Protein AF-A0A661SA83-F1 (afdb_monomer)

Structure (mmCIF, N/CA/C/O backbone):
data_AF-A0A661SA83-F1
#
_entry.id   AF-A0A661SA83-F1
#
loop_
_atom_site.group_PDB
_atom_site.id
_atom_site.type_symbol
_atom_site.label_atom_id
_atom_site.label_alt_id
_atom_site.label_comp_id
_atom_site.label_asym_id
_atom_site.label_entity_id
_atom_site.label_seq_id
_atom_site.pdbx_PDB_ins_code
_atom_site.Cartn_x
_atom_site.Cartn_y
_atom_site.Cartn_z
_atom_site.occupancy
_atom_site.B_iso_or_equiv
_atom_site.auth_seq_id
_atom_site.auth_comp_id
_atom_site.auth_asym_id
_atom_site.auth_atom_id
_atom_site.pdbx_PDB_model_num
ATOM 1 N N . MET A 1 1 ? 20.044 0.487 19.637 1.00 54.44 1 MET A N 1
ATOM 2 C CA . MET A 1 1 ? 19.408 -0.188 18.477 1.00 54.44 1 MET A CA 1
ATOM 3 C C . MET A 1 1 ? 20.207 -1.444 18.121 1.00 54.44 1 MET A C 1
ATOM 5 O O . MET A 1 1 ? 21.355 -1.317 17.708 1.00 54.44 1 MET A O 1
ATOM 9 N N . ASN A 1 2 ? 19.647 -2.635 18.373 1.00 66.69 2 ASN A N 1
ATOM 10 C CA . ASN A 1 2 ? 20.358 -3.925 18.400 1.00 66.69 2 ASN A CA 1
ATOM 11 C C . ASN A 1 2 ? 21.125 -4.252 17.105 1.00 66.69 2 ASN A C 1
ATOM 13 O O . ASN A 1 2 ? 20.565 -4.213 16.009 1.00 66.69 2 ASN A O 1
ATOM 17 N N . ARG A 1 3 ? 22.395 -4.656 17.247 1.00 74.31 3 ARG A N 1
ATOM 18 C CA . ARG A 1 3 ? 23.317 -5.020 16.150 1.00 74.31 3 ARG A CA 1
ATOM 19 C C . ARG A 1 3 ? 22.735 -6.106 15.226 1.00 74.31 3 ARG A C 1
ATOM 21 O O . ARG A 1 3 ? 22.913 -6.037 14.014 1.00 74.31 3 ARG A O 1
ATOM 28 N N . GLY A 1 4 ? 21.948 -7.033 15.779 1.00 76.00 4 GLY A N 1
ATOM 29 C CA . GLY A 1 4 ? 21.256 -8.082 15.019 1.00 76.00 4 GLY A CA 1
ATOM 30 C C . GLY A 1 4 ? 20.133 -7.588 14.095 1.00 76.00 4 GLY A C 1
ATOM 31 O O . GLY A 1 4 ? 19.893 -8.201 13.060 1.00 76.00 4 GLY A O 1
ATOM 32 N N . ILE A 1 5 ? 19.471 -6.466 14.408 1.00 77.81 5 ILE A N 1
ATOM 33 C CA . ILE A 1 5 ? 18.412 -5.900 13.548 1.00 77.81 5 ILE A CA 1
ATOM 34 C C . ILE A 1 5 ? 19.033 -5.252 12.306 1.00 77.81 5 ILE A C 1
ATOM 36 O O . ILE A 1 5 ? 18.553 -5.464 11.194 1.00 77.81 5 ILE A O 1
ATOM 40 N N . LYS A 1 6 ? 20.147 -4.527 12.481 1.00 80.50 6 LYS A N 1
ATOM 41 C CA . LYS A 1 6 ? 20.885 -3.908 11.369 1.00 80.50 6 LYS A CA 1
ATOM 42 C C . LYS A 1 6 ? 21.406 -4.951 10.378 1.00 80.50 6 LYS A C 1
ATOM 44 O O . LYS A 1 6 ? 21.302 -4.741 9.176 1.00 80.50 6 LYS A O 1
ATOM 49 N N . LEU A 1 7 ? 21.905 -6.087 10.875 1.00 87.19 7 LEU A N 1
ATOM 50 C CA . LEU A 1 7 ? 22.405 -7.172 10.028 1.00 87.19 7 LEU A CA 1
ATOM 51 C C . LEU A 1 7 ? 21.290 -7.810 9.184 1.00 87.19 7 LEU A C 1
ATOM 53 O O . LEU A 1 7 ? 21.465 -7.990 7.985 1.00 87.19 7 LEU A O 1
ATOM 57 N N . LYS A 1 8 ? 20.122 -8.089 9.780 1.00 86.00 8 LYS A N 1
ATOM 58 C CA . LYS A 1 8 ? 18.963 -8.634 9.049 1.00 86.00 8 LYS A CA 1
ATOM 59 C C . LYS A 1 8 ? 18.466 -7.681 7.960 1.00 86.00 8 LYS A C 1
ATOM 61 O O . LYS A 1 8 ? 18.203 -8.119 6.844 1.00 86.00 8 LYS A O 1
ATOM 66 N N . ALA A 1 9 ? 18.369 -6.388 8.273 1.00 85.44 9 ALA A N 1
ATOM 67 C CA . ALA A 1 9 ? 17.973 -5.371 7.302 1.00 85.44 9 ALA A CA 1
ATOM 68 C C . ALA A 1 9 ? 18.982 -5.266 6.147 1.00 85.44 9 ALA A C 1
ATOM 70 O O . ALA A 1 9 ? 18.581 -5.241 4.988 1.00 85.44 9 ALA A O 1
ATOM 71 N N . LEU A 1 10 ? 20.284 -5.273 6.455 1.00 90.75 10 LEU A N 1
ATOM 72 C CA . LEU A 1 10 ? 21.345 -5.209 5.450 1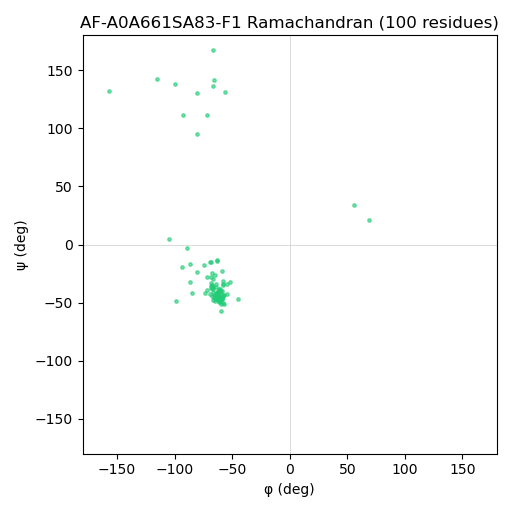.00 90.75 10 LEU A CA 1
ATOM 73 C C . LEU A 1 10 ? 21.313 -6.419 4.509 1.00 90.75 10 LEU A C 1
ATOM 75 O O . LEU A 1 10 ? 21.363 -6.243 3.295 1.00 90.75 10 LEU A O 1
ATOM 79 N N . ILE A 1 11 ? 21.165 -7.629 5.057 1.00 92.19 11 ILE A N 1
ATOM 80 C CA . ILE A 1 11 ? 21.017 -8.853 4.259 1.00 92.19 11 ILE A CA 1
ATOM 81 C C . ILE A 1 11 ? 19.793 -8.739 3.348 1.00 92.19 11 ILE A C 1
ATOM 83 O O . ILE A 1 11 ? 19.909 -8.988 2.154 1.00 92.19 11 ILE A O 1
ATOM 87 N N . GLY A 1 12 ? 18.645 -8.301 3.877 1.00 87.88 12 GLY A N 1
ATOM 88 C CA . GLY A 1 12 ? 17.423 -8.121 3.089 1.00 87.88 12 GLY A CA 1
ATOM 89 C C . GLY A 1 12 ? 17.580 -7.121 1.940 1.00 87.88 12 GLY A C 1
ATOM 90 O O . GLY A 1 12 ? 17.093 -7.379 0.840 1.00 87.88 12 GLY A O 1
ATOM 91 N N . ILE A 1 13 ? 18.296 -6.014 2.164 1.00 91.25 13 ILE A N 1
ATOM 92 C CA . ILE A 1 13 ? 18.579 -5.006 1.132 1.00 91.25 13 ILE A CA 1
ATOM 93 C C . ILE A 1 13 ? 19.497 -5.578 0.050 1.00 91.25 13 ILE A C 1
ATOM 95 O O . ILE A 1 13 ? 19.187 -5.448 -1.131 1.00 91.25 13 ILE A O 1
ATOM 99 N N . ILE A 1 14 ? 20.591 -6.243 0.436 1.00 94.44 14 ILE A N 1
ATOM 100 C CA . ILE A 1 14 ? 21.533 -6.858 -0.512 1.00 94.44 14 ILE A CA 1
ATOM 101 C C . ILE A 1 14 ? 20.818 -7.913 -1.359 1.00 94.44 14 ILE A C 1
ATOM 103 O O . ILE A 1 14 ? 20.953 -7.919 -2.579 1.00 94.44 14 ILE A O 1
ATOM 107 N N . PHE A 1 15 ? 20.016 -8.769 -0.725 1.00 95.12 15 PHE A N 1
ATOM 108 C CA . PHE A 1 15 ? 19.271 -9.815 -1.418 1.00 95.12 15 PHE A CA 1
ATOM 109 C C . PHE A 1 15 ? 18.243 -9.216 -2.385 1.00 95.12 15 PHE A C 1
ATOM 111 O O . PHE A 1 15 ? 18.203 -9.592 -3.552 1.00 95.12 15 PHE A O 1
ATOM 118 N N . SER A 1 16 ? 17.465 -8.226 -1.935 1.00 89.62 16 SER A N 1
ATOM 119 C CA . SER A 1 16 ? 16.495 -7.530 -2.791 1.00 89.62 16 SER A CA 1
ATOM 120 C C . SER A 1 16 ? 17.178 -6.854 -3.982 1.00 89.62 16 SER A C 1
ATOM 122 O O . SER A 1 16 ? 16.706 -6.983 -5.108 1.00 89.62 16 SER A O 1
ATOM 124 N N . GLY A 1 17 ? 18.315 -6.186 -3.758 1.00 93.25 17 GLY A N 1
ATOM 125 C CA . GLY A 1 17 ? 19.105 -5.553 -4.816 1.00 93.25 17 GLY A CA 1
ATOM 126 C C . GLY A 1 17 ? 19.664 -6.560 -5.820 1.00 93.25 17 GLY A C 1
ATOM 127 O O . GLY A 1 17 ? 19.584 -6.329 -7.025 1.00 93.25 17 GLY A O 1
ATOM 128 N N . PHE A 1 18 ? 20.159 -7.704 -5.343 1.00 94.75 18 PHE A N 1
ATOM 129 C CA . PHE A 1 18 ? 20.642 -8.791 -6.194 1.00 94.75 18 PHE A CA 1
ATOM 130 C C . PHE A 1 18 ? 19.536 -9.331 -7.109 1.00 94.75 18 PHE A C 1
ATOM 132 O O . PHE A 1 18 ? 19.728 -9.410 -8.322 1.00 94.75 18 PHE A O 1
ATOM 139 N N . PHE A 1 19 ? 18.360 -9.646 -6.557 1.00 92.81 19 PHE A N 1
ATOM 140 C CA . PHE A 1 19 ? 17.234 -10.146 -7.351 1.00 92.81 19 PHE A CA 1
ATOM 141 C C . PHE A 1 19 ? 16.666 -9.093 -8.300 1.00 92.81 19 PHE A C 1
ATOM 143 O O . PHE A 1 19 ? 16.298 -9.429 -9.423 1.00 92.81 19 PHE A O 1
ATOM 150 N N . LEU A 1 20 ? 16.637 -7.824 -7.892 1.00 90.19 20 LEU A N 1
ATOM 151 C CA . LEU A 1 20 ? 16.216 -6.731 -8.762 1.00 90.19 20 LEU A CA 1
ATOM 152 C C . LEU A 1 20 ? 17.166 -6.578 -9.959 1.00 90.19 20 LEU A C 1
ATOM 154 O O . LEU A 1 20 ? 16.713 -6.508 -11.099 1.00 90.19 20 LEU A O 1
ATOM 158 N N . ALA A 1 21 ? 18.481 -6.595 -9.717 1.00 89.88 21 ALA A N 1
ATOM 159 C CA . ALA A 1 21 ? 19.485 -6.548 -10.777 1.00 89.88 21 ALA A CA 1
ATOM 160 C C . ALA A 1 21 ? 19.387 -7.768 -11.705 1.00 89.88 21 ALA A C 1
ATOM 162 O O . ALA A 1 21 ? 19.461 -7.628 -12.925 1.00 89.88 21 ALA A O 1
ATOM 163 N N . PHE A 1 22 ? 19.166 -8.956 -11.139 1.00 90.81 22 PHE A N 1
ATOM 164 C CA . PHE A 1 22 ? 18.969 -10.182 -11.905 1.00 90.81 22 PHE A CA 1
ATOM 165 C C . PHE A 1 22 ? 17.717 -10.121 -12.793 1.00 90.81 22 PHE A C 1
ATOM 167 O O . PHE A 1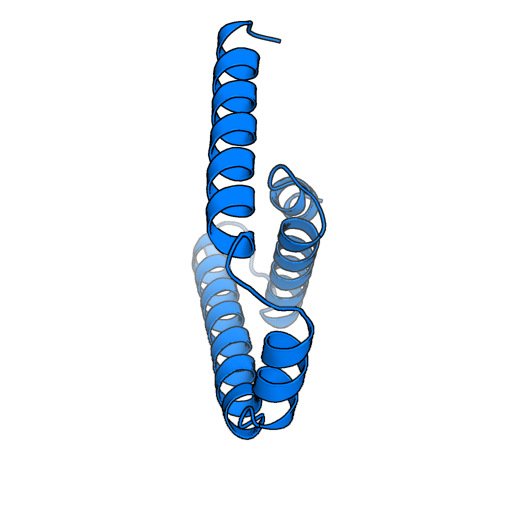 22 ? 17.782 -10.493 -13.963 1.00 90.81 22 PHE A O 1
ATOM 174 N N . ALA A 1 23 ? 16.602 -9.602 -12.271 1.00 88.31 23 ALA A N 1
ATOM 175 C CA . ALA A 1 23 ? 15.347 -9.468 -13.006 1.00 88.31 23 ALA A CA 1
ATOM 176 C C . ALA A 1 23 ? 15.446 -8.464 -14.167 1.00 88.31 23 ALA A C 1
ATOM 178 O O . ALA A 1 23 ? 14.927 -8.725 -15.249 1.00 88.31 23 ALA A O 1
ATOM 179 N N . ILE A 1 24 ? 16.130 -7.332 -13.964 1.00 87.62 24 ILE A N 1
ATOM 180 C CA . ILE A 1 24 ? 16.219 -6.256 -14.966 1.00 87.62 24 ILE A CA 1
ATOM 181 C C . ILE A 1 24 ? 17.274 -6.556 -16.042 1.00 87.62 24 ILE A C 1
ATOM 183 O O . ILE A 1 24 ? 17.159 -6.058 -17.158 1.00 87.62 24 ILE A O 1
ATOM 187 N N . ARG A 1 25 ? 18.274 -7.404 -15.760 1.00 85.31 25 ARG A N 1
ATOM 188 C CA . ARG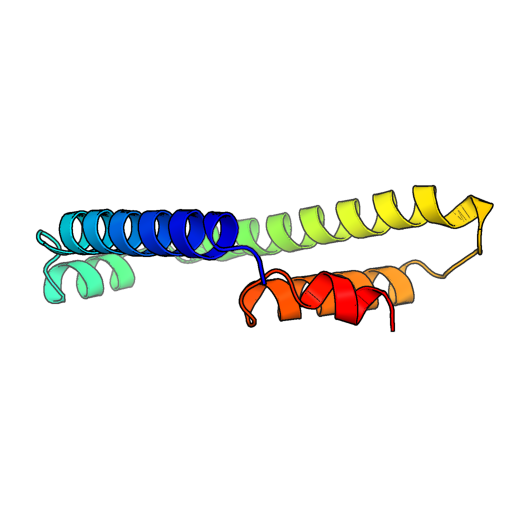 A 1 25 ? 19.416 -7.665 -16.660 1.00 85.31 25 ARG A CA 1
ATOM 189 C C . ARG A 1 25 ? 19.030 -8.048 -18.096 1.00 85.31 25 ARG A C 1
ATOM 191 O O . ARG A 1 25 ? 19.776 -7.724 -19.013 1.00 85.31 25 ARG A O 1
ATOM 198 N N . ASN A 1 26 ? 17.900 -8.727 -18.294 1.00 81.44 26 ASN A N 1
ATOM 199 C CA . ASN A 1 26 ? 17.434 -9.173 -19.614 1.00 81.44 26 ASN A CA 1
ATOM 200 C C . ASN A 1 26 ? 16.264 -8.343 -20.172 1.00 81.44 26 ASN A C 1
ATOM 202 O O . ASN A 1 26 ? 15.713 -8.685 -21.215 1.00 81.44 26 ASN A O 1
ATOM 206 N N . VAL A 1 27 ? 15.857 -7.269 -19.490 1.00 84.25 27 VAL A N 1
ATOM 207 C CA . VAL A 1 27 ? 14.727 -6.434 -19.908 1.00 84.25 27 VAL A CA 1
ATOM 208 C C . VAL A 1 27 ? 15.248 -5.285 -20.762 1.00 84.25 27 VAL A C 1
ATOM 210 O O . VAL A 1 27 ? 15.911 -4.377 -20.265 1.00 84.25 27 VAL A O 1
ATOM 213 N N . SER A 1 28 ? 14.927 -5.290 -22.056 1.00 84.00 28 SER A N 1
ATOM 214 C CA . SER A 1 28 ? 15.179 -4.120 -22.899 1.00 84.00 28 SER A CA 1
ATOM 215 C C . SER A 1 28 ? 14.073 -3.077 -22.699 1.00 84.00 28 SER A C 1
ATOM 217 O O . SER A 1 28 ? 12.883 -3.390 -22.768 1.00 84.00 28 SER A O 1
ATOM 219 N N . LEU A 1 29 ? 14.455 -1.817 -22.467 1.00 79.56 29 LEU A N 1
ATOM 220 C CA . LEU A 1 29 ? 13.504 -0.713 -22.261 1.00 79.56 29 LEU A CA 1
ATOM 221 C C . LEU A 1 29 ? 12.552 -0.531 -23.458 1.00 79.56 29 LEU A C 1
ATOM 223 O O . LEU A 1 29 ? 11.388 -0.183 -23.274 1.00 79.56 29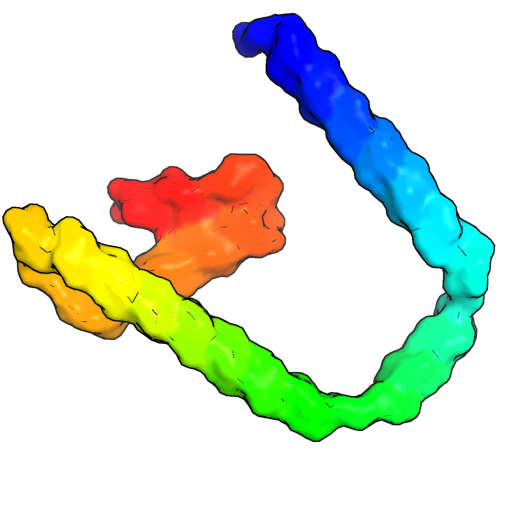 LEU A O 1
ATOM 227 N N . GLY A 1 30 ? 13.021 -0.830 -24.675 1.00 81.12 30 GLY A N 1
ATOM 228 C CA . GLY A 1 30 ? 12.198 -0.807 -25.886 1.00 81.12 30 GLY A CA 1
ATOM 229 C C . GLY A 1 30 ? 11.118 -1.894 -25.908 1.00 81.12 30 GLY A C 1
ATOM 230 O O . GLY A 1 30 ? 9.962 -1.599 -26.207 1.00 81.12 30 GLY A O 1
ATOM 231 N N . GLN A 1 31 ? 11.453 -3.136 -25.534 1.00 82.19 31 GLN A N 1
ATOM 232 C CA . GLN A 1 31 ? 10.451 -4.206 -25.419 1.00 82.19 31 GLN A CA 1
ATOM 233 C C . GLN A 1 31 ? 9.481 -3.944 -24.266 1.00 82.19 31 GLN A C 1
ATOM 235 O O . GLN A 1 31 ? 8.299 -4.242 -24.402 1.00 82.19 31 GLN A O 1
ATOM 240 N N . LEU A 1 32 ? 9.950 -3.344 -23.166 1.00 84.44 32 LEU A N 1
ATOM 241 C CA . LEU A 1 32 ? 9.097 -2.956 -22.045 1.00 84.44 32 LEU A CA 1
ATOM 242 C C . LEU A 1 32 ? 8.032 -1.938 -22.479 1.00 84.44 32 LEU A C 1
ATOM 244 O O . LEU A 1 32 ? 6.849 -2.153 -22.229 1.00 84.44 32 LEU A O 1
ATOM 248 N N . GLY A 1 33 ? 8.431 -0.871 -23.180 1.00 84.38 33 GLY A N 1
ATOM 249 C CA . GLY A 1 33 ? 7.495 0.132 -23.696 1.00 84.38 33 GLY A CA 1
ATOM 250 C C . GLY A 1 33 ? 6.485 -0.454 -24.687 1.00 84.38 33 GLY A C 1
ATOM 251 O O . GLY A 1 33 ? 5.294 -0.160 -24.600 1.00 84.38 33 GLY A O 1
ATOM 252 N N . ASN A 1 34 ? 6.939 -1.343 -25.576 1.00 85.56 34 ASN A N 1
ATOM 253 C CA . ASN A 1 34 ? 6.063 -2.014 -26.537 1.00 85.56 34 ASN A CA 1
ATOM 254 C C . ASN A 1 34 ? 5.081 -2.994 -25.865 1.00 85.56 34 ASN A C 1
ATOM 256 O O . ASN A 1 34 ? 3.921 -3.089 -26.257 1.00 85.56 34 ASN A O 1
ATOM 260 N N . ALA A 1 35 ? 5.520 -3.707 -24.826 1.00 85.31 35 ALA A N 1
ATOM 261 C CA . ALA A 1 35 ? 4.654 -4.583 -24.042 1.00 85.31 35 ALA A CA 1
ATOM 262 C C . ALA A 1 35 ? 3.601 -3.789 -23.255 1.00 85.31 35 ALA A C 1
ATOM 264 O O . ALA A 1 35 ? 2.459 -4.229 -23.151 1.00 85.31 35 ALA A O 1
ATOM 265 N N . MET A 1 36 ? 3.962 -2.609 -22.738 1.00 83.81 36 MET A N 1
ATOM 266 C CA . MET A 1 36 ? 3.009 -1.713 -22.083 1.00 83.81 36 MET A CA 1
ATOM 267 C C . MET A 1 36 ? 1.967 -1.174 -23.070 1.00 83.81 36 MET A C 1
ATOM 269 O O . MET A 1 36 ? 0.787 -1.194 -22.746 1.00 83.81 36 MET A O 1
ATOM 273 N N . SER A 1 37 ? 2.358 -0.756 -24.279 1.00 84.50 37 SER A N 1
ATOM 274 C CA . SER A 1 37 ? 1.407 -0.219 -25.267 1.00 84.50 37 SER A CA 1
ATOM 275 C C . SER A 1 37 ? 0.412 -1.260 -25.796 1.00 84.50 37 SER A C 1
ATOM 277 O O . SER A 1 37 ? -0.722 -0.909 -26.110 1.00 84.50 37 SER A O 1
ATOM 279 N N . HIS A 1 38 ? 0.808 -2.534 -25.855 1.00 85.25 38 HIS A N 1
ATOM 280 C CA . HIS A 1 38 ? -0.063 -3.646 -26.255 1.00 85.25 38 HIS A CA 1
ATOM 281 C C . HIS A 1 38 ? -0.830 -4.273 -25.082 1.00 85.25 38 HIS A C 1
ATOM 283 O O . HIS A 1 38 ? -1.628 -5.192 -25.287 1.00 85.25 38 HIS A O 1
ATOM 289 N N . ALA A 1 39 ? -0.597 -3.818 -23.849 1.00 85.75 39 ALA A N 1
ATOM 290 C CA . ALA A 1 39 ? -1.285 -4.351 -22.687 1.00 85.75 39 ALA A CA 1
ATOM 291 C C . ALA A 1 39 ? -2.780 -4.013 -22.746 1.00 85.75 39 ALA A C 1
ATOM 293 O O . ALA A 1 39 ? -3.183 -2.885 -23.029 1.00 85.75 39 ALA A O 1
ATOM 294 N N . ASN A 1 40 ? -3.629 -4.990 -22.429 1.00 86.56 40 ASN A N 1
ATOM 295 C CA . ASN A 1 40 ? -5.061 -4.747 -22.350 1.00 86.56 40 ASN A CA 1
ATOM 296 C C . ASN A 1 40 ? -5.420 -4.094 -21.003 1.00 86.56 40 ASN A C 1
ATOM 298 O O . ASN A 1 40 ? -5.649 -4.768 -19.996 1.00 86.56 40 ASN A O 1
ATOM 302 N N . TYR A 1 41 ? -5.510 -2.765 -21.007 1.00 87.44 41 TYR A N 1
ATOM 303 C CA . TYR A 1 41 ? -5.888 -1.956 -19.847 1.00 87.44 41 TYR A CA 1
ATOM 304 C C . TYR A 1 41 ? -7.320 -2.217 -19.351 1.00 87.44 41 TYR A C 1
ATOM 306 O O . TYR A 1 41 ? -7.644 -1.839 -18.227 1.00 87.44 41 TYR A O 1
ATOM 314 N N . PHE A 1 42 ? -8.172 -2.911 -20.117 1.00 91.56 42 PHE A N 1
ATOM 315 C CA . PHE A 1 42 ? -9.514 -3.289 -19.666 1.00 91.56 42 PHE A CA 1
ATOM 316 C C . PHE A 1 42 ? -9.470 -4.124 -18.382 1.00 91.56 42 PHE A C 1
ATOM 318 O O . PHE A 1 42 ? -10.321 -3.952 -17.514 1.00 91.56 42 PHE A O 1
ATOM 325 N N . PHE A 1 43 ? -8.440 -4.961 -18.205 1.00 89.56 43 PHE A N 1
ATOM 326 C CA . PHE A 1 43 ? -8.255 -5.760 -16.989 1.00 89.56 43 PHE A CA 1
ATOM 327 C C . PHE A 1 43 ? -7.895 -4.930 -15.748 1.00 89.56 43 PHE A C 1
ATOM 329 O O . PHE A 1 43 ? -8.053 -5.421 -14.629 1.00 89.56 43 PHE A O 1
ATOM 336 N N . LEU A 1 44 ? -7.482 -3.665 -15.898 1.00 90.44 44 LEU A N 1
ATOM 337 C CA . LEU A 1 44 ? -7.271 -2.787 -14.745 1.00 90.44 44 LEU A CA 1
ATOM 338 C C . LEU A 1 44 ? -8.580 -2.437 -14.050 1.00 90.44 44 LEU A C 1
ATOM 340 O O . LEU A 1 44 ? -8.589 -2.303 -12.833 1.00 90.44 44 LEU A O 1
ATOM 344 N N . ILE A 1 45 ? -9.683 -2.323 -14.789 1.00 91.44 45 ILE A N 1
ATOM 345 C CA . ILE A 1 45 ? -10.987 -1.977 -14.216 1.00 91.44 45 ILE A CA 1
ATOM 346 C C . ILE A 1 45 ? -11.423 -3.019 -13.170 1.00 91.44 45 ILE A C 1
ATOM 348 O O . ILE A 1 45 ? -11.606 -2.640 -12.008 1.00 91.44 45 ILE A O 1
ATOM 352 N N . PRO A 1 46 ? -11.539 -4.325 -13.494 1.00 93.56 46 PRO A N 1
ATOM 353 C CA . PRO A 1 46 ? -11.880 -5.327 -12.493 1.00 93.56 46 PRO A CA 1
ATOM 354 C C . PRO A 1 46 ? -10.794 -5.455 -11.418 1.00 93.56 46 PRO A C 1
ATOM 356 O O . PRO A 1 46 ? -11.136 -5.656 -10.258 1.00 93.56 46 PRO A O 1
ATOM 359 N N . ALA A 1 47 ? -9.507 -5.276 -11.743 1.00 91.00 47 ALA A N 1
ATOM 360 C CA . ALA A 1 47 ? -8.438 -5.317 -10.741 1.00 91.00 47 ALA A CA 1
ATOM 361 C C . ALA A 1 47 ? -8.570 -4.200 -9.688 1.00 91.00 47 ALA A C 1
ATOM 363 O O . ALA A 1 47 ? -8.436 -4.455 -8.488 1.00 91.00 47 ALA A O 1
ATOM 364 N N . VAL A 1 48 ? -8.875 -2.972 -10.114 1.00 92.19 48 VAL A N 1
ATOM 365 C CA . VAL A 1 48 ? -9.109 -1.826 -9.225 1.00 92.19 48 VAL A CA 1
ATOM 366 C C . VAL A 1 48 ? -10.367 -2.047 -8.392 1.00 92.19 48 VAL A C 1
ATOM 368 O O . VAL A 1 48 ? -10.320 -1.880 -7.174 1.00 92.19 48 VAL A O 1
ATOM 371 N N . LEU A 1 49 ? -11.467 -2.489 -9.009 1.00 92.31 49 LEU A N 1
ATOM 372 C CA . LEU A 1 49 ? -12.709 -2.785 -8.289 1.00 92.31 49 LEU A CA 1
ATOM 373 C C . LEU A 1 49 ? -12.505 -3.872 -7.228 1.00 92.31 49 LEU A C 1
ATOM 375 O O . LEU A 1 49 ? -12.903 -3.689 -6.079 1.00 92.31 49 LEU A O 1
ATOM 379 N N . LEU A 1 50 ? -11.823 -4.968 -7.569 1.00 93.69 50 LEU A N 1
ATOM 380 C CA . LEU A 1 50 ? -11.491 -6.029 -6.617 1.00 93.69 50 LEU A CA 1
ATOM 381 C C . LEU A 1 50 ? -10.587 -5.520 -5.493 1.00 93.69 50 LEU A C 1
ATOM 383 O O . LEU A 1 50 ? -10.801 -5.864 -4.333 1.00 93.69 50 LEU A O 1
ATOM 387 N N . THR A 1 51 ? -9.616 -4.662 -5.805 1.00 89.56 51 THR A N 1
ATOM 388 C CA . THR A 1 51 ? -8.730 -4.064 -4.798 1.00 89.56 51 THR A CA 1
ATOM 389 C C . THR A 1 51 ? -9.516 -3.196 -3.814 1.00 89.56 51 THR A C 1
ATOM 391 O O . THR A 1 51 ? -9.351 -3.335 -2.600 1.00 89.56 51 THR A O 1
ATOM 394 N N . LEU A 1 52 ? -10.422 -2.349 -4.311 1.00 87.56 52 LEU A N 1
ATOM 395 C CA . LEU A 1 52 ? -11.318 -1.547 -3.475 1.00 87.56 52 LEU A CA 1
ATOM 396 C C . LEU A 1 52 ? -12.233 -2.431 -2.617 1.00 87.56 52 LEU A C 1
ATOM 398 O O . LEU A 1 52 ? -12.408 -2.152 -1.431 1.00 87.56 52 LEU A O 1
ATOM 402 N N . LEU A 1 53 ? -12.752 -3.533 -3.167 1.00 89.50 53 LEU A N 1
ATOM 403 C CA . LEU A 1 53 ? -13.560 -4.500 -2.419 1.00 89.50 53 LEU A CA 1
ATOM 404 C C . LEU A 1 53 ? -12.759 -5.197 -1.312 1.00 89.50 53 LEU A C 1
ATOM 406 O O . LEU A 1 53 ? -13.233 -5.284 -0.182 1.00 89.50 53 LEU A O 1
ATOM 410 N N . VAL A 1 54 ? -11.531 -5.647 -1.583 1.00 89.75 54 VAL A N 1
ATOM 411 C CA . VAL A 1 54 ? -10.636 -6.238 -0.567 1.00 89.75 54 VAL A CA 1
ATOM 412 C C . VAL A 1 54 ? -10.411 -5.261 0.584 1.00 89.75 54 VAL A C 1
ATOM 414 O O . VAL A 1 54 ? -10.464 -5.625 1.763 1.00 89.75 54 VAL A O 1
ATOM 417 N N . TYR A 1 55 ? -10.182 -4.000 0.243 1.00 85.12 55 TYR A N 1
ATOM 418 C CA . TYR A 1 55 ? -10.005 -2.922 1.196 1.00 85.12 55 TYR A CA 1
ATOM 419 C C . TYR A 1 55 ? -11.274 -2.614 2.002 1.00 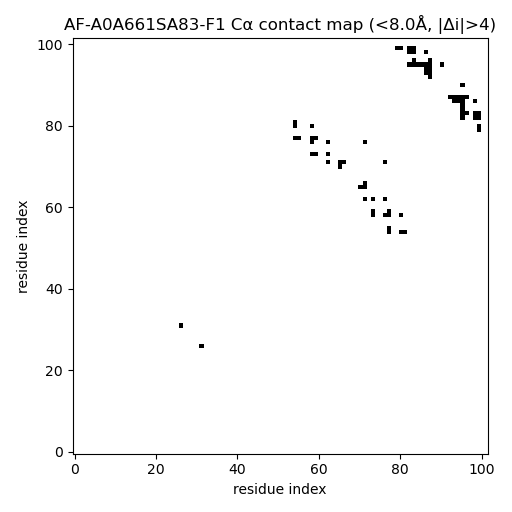85.12 55 TYR A C 1
ATOM 421 O O . TYR A 1 55 ? -11.194 -2.407 3.217 1.00 85.12 55 TYR A O 1
ATOM 429 N N . TRP A 1 56 ? -12.441 -2.678 1.366 1.00 81.94 56 TRP A N 1
ATOM 430 C CA . TRP A 1 56 ? -13.743 -2.543 2.011 1.00 81.94 56 TRP A CA 1
ATOM 431 C C . TRP A 1 56 ? -14.023 -3.682 3.000 1.00 81.94 56 TRP A C 1
ATOM 433 O O . TRP A 1 56 ? -14.329 -3.430 4.167 1.00 81.94 56 TRP A O 1
ATOM 443 N N . PHE A 1 57 ? -13.824 -4.939 2.590 1.00 85.81 57 PHE A N 1
ATOM 444 C CA . PHE A 1 57 ? -13.966 -6.102 3.473 1.00 85.81 57 PHE A CA 1
ATOM 445 C C . PHE A 1 57 ? -13.002 -6.047 4.653 1.00 85.81 57 PHE A C 1
ATOM 447 O O . PHE A 1 57 ? -13.374 -6.382 5.779 1.00 85.81 57 PHE A O 1
ATOM 454 N N . ARG A 1 58 ? -11.772 -5.574 4.426 1.00 84.00 58 ARG A N 1
ATOM 455 C CA . ARG A 1 58 ? -10.828 -5.321 5.515 1.00 84.00 58 ARG A CA 1
ATOM 456 C C . ARG A 1 58 ? -11.387 -4.306 6.502 1.00 84.00 58 ARG A C 1
ATOM 458 O O . ARG A 1 58 ? -11.399 -4.610 7.691 1.00 84.00 58 ARG A O 1
ATOM 465 N N . ALA A 1 59 ? -11.869 -3.150 6.046 1.00 82.50 59 ALA A N 1
ATOM 466 C CA . ALA A 1 59 ? -12.445 -2.138 6.932 1.00 82.50 59 ALA A CA 1
ATOM 467 C C . ALA A 1 59 ? -13.628 -2.690 7.747 1.00 82.50 59 ALA A C 1
ATOM 469 O O . ALA A 1 59 ? -13.674 -2.501 8.961 1.00 82.50 59 ALA A O 1
ATOM 470 N N . ILE A 1 60 ? -14.525 -3.460 7.120 1.00 83.06 60 ILE A N 1
ATOM 471 C CA . ILE A 1 60 ? -15.626 -4.146 7.815 1.00 83.06 60 ILE A CA 1
ATOM 472 C C . ILE A 1 60 ? -15.096 -5.105 8.887 1.00 83.06 60 ILE A C 1
ATOM 474 O O . ILE A 1 60 ? -15.566 -5.086 10.024 1.00 83.06 60 ILE A O 1
ATOM 478 N N . ARG A 1 61 ? -14.093 -5.928 8.561 1.00 86.44 61 ARG A N 1
ATOM 479 C CA . ARG A 1 61 ? -13.480 -6.859 9.520 1.00 86.44 61 ARG A CA 1
ATOM 480 C C . ARG A 1 61 ? -12.928 -6.121 10.740 1.00 86.44 61 ARG A C 1
ATOM 482 O O . ARG A 1 61 ? -13.158 -6.544 11.868 1.00 86.44 61 ARG A O 1
ATOM 489 N N . TRP A 1 62 ? -12.220 -5.014 10.517 1.00 81.56 62 TRP A N 1
ATOM 490 C CA . TRP A 1 62 ? -11.706 -4.172 11.599 1.00 81.56 62 TRP A CA 1
ATOM 491 C C . TRP A 1 62 ? -12.833 -3.541 12.414 1.00 81.56 62 TRP A C 1
ATOM 493 O O . TRP A 1 62 ? -12.722 -3.493 13.637 1.00 81.56 62 TRP A O 1
ATOM 503 N N . ARG A 1 63 ? -13.945 -3.145 11.780 1.00 79.44 63 ARG A N 1
ATOM 504 C CA . ARG A 1 63 ? -15.126 -2.666 12.508 1.00 79.44 63 ARG A CA 1
ATOM 505 C C . ARG A 1 63 ? -15.624 -3.729 13.465 1.00 79.44 63 ARG A C 1
ATOM 507 O O . ARG A 1 63 ? -15.791 -3.420 14.634 1.00 79.44 63 ARG A O 1
ATOM 514 N N . TYR A 1 64 ? -15.820 -4.963 13.003 1.00 82.25 64 TYR A N 1
ATOM 515 C CA . TYR A 1 64 ? -16.296 -6.041 13.872 1.00 82.25 64 TYR A CA 1
ATOM 516 C C . TYR A 1 64 ? -15.384 -6.281 15.081 1.00 82.25 64 TYR A C 1
ATOM 518 O O . TYR A 1 64 ? -15.888 -6.540 16.168 1.00 82.25 64 TYR A O 1
ATOM 526 N N . MET A 1 65 ? -14.066 -6.117 14.928 1.00 82.19 65 MET A N 1
ATOM 527 C CA . MET A 1 65 ? -13.123 -6.205 16.052 1.00 82.19 65 MET A CA 1
ATOM 528 C C . MET A 1 65 ? -13.204 -5.005 17.012 1.00 82.19 65 MET A C 1
ATOM 530 O O . MET A 1 65 ? -12.902 -5.153 18.191 1.00 82.19 65 MET A O 1
ATOM 534 N N . LEU A 1 66 ? -13.603 -3.827 16.522 1.00 82.50 66 LEU A N 1
ATOM 535 C CA . LEU A 1 66 ? -13.667 -2.576 17.289 1.00 82.50 66 LEU A CA 1
ATOM 536 C C . LEU A 1 66 ? -15.045 -2.288 17.905 1.00 82.50 66 LEU A C 1
ATOM 538 O O . LEU A 1 66 ? -15.108 -1.529 18.868 1.00 82.50 66 LEU A O 1
ATOM 542 N N . ILE A 1 67 ? -16.124 -2.912 17.412 1.00 82.50 67 ILE A N 1
ATOM 543 C CA . ILE A 1 67 ? -17.483 -2.825 17.984 1.00 82.50 67 ILE A CA 1
ATOM 544 C C . ILE A 1 67 ? -17.510 -2.971 19.518 1.00 82.50 67 ILE A C 1
ATOM 546 O O . ILE A 1 67 ? -18.161 -2.134 20.143 1.00 82.50 67 ILE A O 1
ATOM 550 N N . PRO A 1 68 ? -16.830 -3.955 20.150 1.00 79.44 68 PRO A N 1
ATOM 551 C CA . PRO A 1 68 ? -16.869 -4.104 21.609 1.00 79.44 68 PRO A CA 1
ATOM 552 C C . PRO A 1 68 ? -16.164 -2.974 22.375 1.00 79.44 68 PRO A C 1
ATOM 554 O O . PRO A 1 68 ? -16.358 -2.850 23.578 1.00 79.44 68 PRO A O 1
ATOM 557 N N . ILE A 1 69 ? -15.351 -2.158 21.700 1.00 83.12 69 ILE A N 1
ATOM 558 C CA . ILE A 1 69 ? -14.604 -1.048 22.304 1.00 83.12 69 ILE A CA 1
ATOM 559 C C . ILE A 1 69 ? -15.337 0.276 22.061 1.00 83.12 69 ILE A C 1
ATOM 561 O O . ILE A 1 69 ? -15.517 1.067 22.984 1.00 83.12 69 ILE A O 1
ATOM 565 N N . LYS A 1 70 ? -15.755 0.540 20.815 1.00 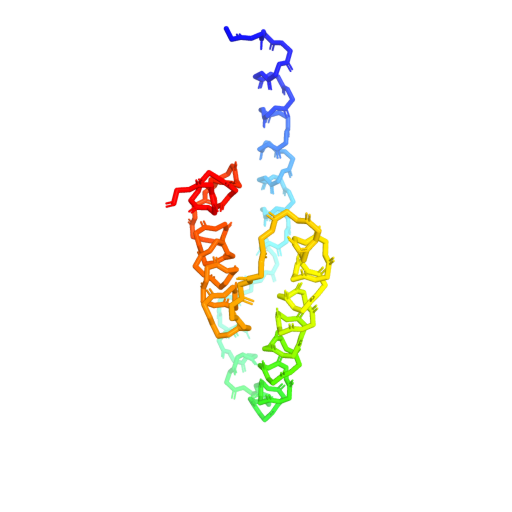77.94 70 LYS A N 1
ATOM 566 C CA . LYS A 1 70 ? -16.474 1.763 20.438 1.00 77.94 70 LYS A CA 1
ATOM 567 C C . LYS A 1 70 ? -17.291 1.554 19.155 1.00 77.94 70 LYS A C 1
ATOM 569 O O . LYS A 1 70 ? -16.738 1.099 18.151 1.00 77.94 70 LYS A O 1
ATOM 574 N N . PRO A 1 71 ? -18.572 1.958 19.114 1.00 73.38 71 PRO A N 1
ATOM 575 C CA . PRO A 1 71 ? -19.333 1.981 17.871 1.00 73.38 71 PRO A CA 1
ATOM 576 C C . PRO A 1 71 ? -18.831 3.127 16.976 1.00 73.38 71 PRO A C 1
ATOM 578 O O . PRO A 1 71 ? -19.001 4.303 17.293 1.00 73.38 71 PRO A O 1
ATOM 581 N N . ILE A 1 72 ? -18.190 2.784 15.857 1.00 76.75 72 ILE A N 1
ATOM 582 C CA . ILE A 1 72 ? -17.674 3.733 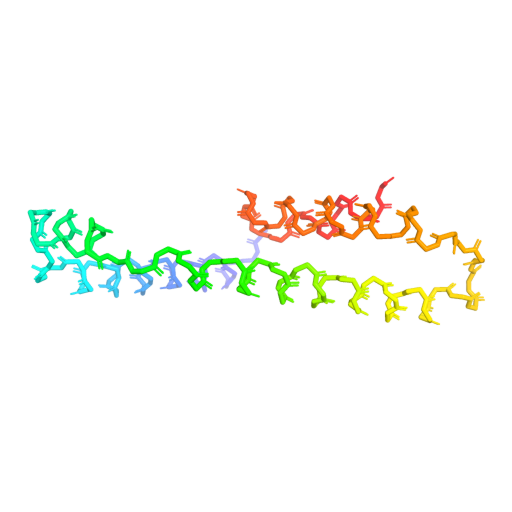14.855 1.00 76.75 72 ILE A CA 1
ATOM 583 C C . ILE A 1 72 ? -18.438 3.528 13.539 1.00 76.75 72 ILE A C 1
ATOM 585 O O . ILE A 1 72 ? -18.768 2.395 13.170 1.00 76.75 72 ILE A O 1
ATOM 589 N N . GLN A 1 73 ? -18.726 4.618 12.821 1.00 77.62 73 GLN A N 1
ATOM 590 C CA . GLN A 1 73 ? -19.364 4.552 11.504 1.00 77.62 73 GLN A CA 1
ATOM 591 C C . GLN A 1 73 ? -18.445 3.880 10.468 1.00 77.62 73 GLN A C 1
ATOM 593 O O . GLN A 1 73 ? -17.236 4.114 10.437 1.00 77.62 73 GLN A O 1
ATOM 598 N N . ASN A 1 74 ? -19.034 3.075 9.575 1.00 71.44 74 ASN A N 1
ATOM 599 C CA . ASN A 1 74 ? -18.311 2.356 8.514 1.00 71.44 74 ASN A CA 1
ATOM 600 C C . ASN A 1 74 ? -17.466 3.276 7.627 1.00 71.44 74 ASN A C 1
ATOM 602 O O . ASN A 1 74 ? -16.341 2.926 7.283 1.00 71.44 74 ASN A O 1
ATOM 606 N N . SER A 1 75 ? -18.009 4.436 7.254 1.00 74.19 75 SER A N 1
ATOM 607 C CA . SER A 1 75 ? -17.352 5.404 6.372 1.00 74.19 75 SER A CA 1
ATOM 608 C C . SER A 1 75 ? -16.070 5.954 6.995 1.00 74.19 75 SER A C 1
ATOM 610 O O . SER A 1 75 ? -15.024 5.948 6.354 1.00 74.19 75 SER A O 1
ATOM 612 N N . GLN A 1 76 ? -16.123 6.352 8.268 1.00 78.19 76 GLN A N 1
ATOM 613 C CA . GLN A 1 76 ? -14.963 6.866 8.998 1.00 78.19 76 GLN A CA 1
ATOM 614 C C . GLN A 1 76 ? -13.866 5.804 9.130 1.00 78.19 76 GLN A C 1
ATOM 616 O O . GLN A 1 76 ? -12.700 6.082 8.851 1.00 78.19 76 GLN A O 1
ATOM 621 N N . LEU A 1 77 ? -14.231 4.568 9.486 1.00 75.62 77 LEU A N 1
ATOM 622 C CA . LEU A 1 77 ? -13.252 3.491 9.629 1.00 75.62 77 LEU A CA 1
ATOM 623 C C . LEU A 1 77 ? -12.647 3.069 8.283 1.00 75.62 77 LEU A C 1
ATOM 625 O O . LEU A 1 77 ? -11.457 2.753 8.212 1.00 75.62 77 LEU A O 1
ATOM 629 N N . PHE A 1 78 ? -13.444 3.087 7.214 1.00 77.19 78 PHE A N 1
ATOM 630 C CA . PHE A 1 78 ? -12.962 2.849 5.859 1.00 77.19 78 PHE A CA 1
ATOM 631 C C . PHE A 1 78 ? -11.928 3.902 5.449 1.00 77.19 78 PHE A C 1
ATOM 633 O O . PHE A 1 78 ? -10.832 3.529 5.033 1.00 77.19 78 PHE A O 1
ATOM 640 N N . THR A 1 79 ? -12.211 5.190 5.661 1.00 79.81 79 THR A N 1
ATOM 641 C CA . THR A 1 79 ? -11.271 6.282 5.366 1.00 79.81 79 THR A CA 1
ATOM 642 C C . THR A 1 79 ? -9.969 6.148 6.157 1.00 79.81 79 THR A C 1
ATOM 644 O O . THR A 1 79 ? -8.895 6.192 5.563 1.00 79.81 79 THR A O 1
ATOM 647 N N . ILE A 1 80 ? -10.031 5.890 7.469 1.00 81.25 80 ILE A N 1
ATOM 648 C CA . ILE A 1 80 ? -8.832 5.699 8.311 1.00 81.25 80 ILE A CA 1
ATOM 649 C C . ILE A 1 80 ? -8.020 4.483 7.843 1.00 81.25 80 ILE A C 1
ATOM 651 O O . ILE A 1 80 ? -6.792 4.523 7.753 1.00 81.25 80 ILE A O 1
ATOM 655 N N . THR A 1 81 ? -8.705 3.395 7.484 1.00 80.19 81 THR A N 1
ATOM 656 C CA . THR A 1 81 ? -8.065 2.188 6.951 1.00 80.19 81 THR A CA 1
ATOM 657 C C . THR A 1 81 ? -7.383 2.477 5.612 1.00 80.19 81 THR A C 1
ATOM 659 O O . THR A 1 81 ? -6.251 2.034 5.412 1.00 80.19 81 THR A O 1
ATOM 662 N N . MET A 1 82 ? -8.025 3.248 4.727 1.00 81.31 82 MET A N 1
ATOM 663 C CA . MET A 1 82 ? -7.468 3.659 3.432 1.00 81.31 82 MET A CA 1
ATOM 664 C C . MET A 1 82 ? -6.252 4.554 3.594 1.00 81.31 82 MET A C 1
ATOM 666 O O . MET A 1 82 ? -5.229 4.273 2.978 1.00 81.31 82 MET A O 1
ATOM 670 N N . ILE A 1 83 ? -6.311 5.558 4.467 1.00 81.31 83 ILE A N 1
ATOM 671 C CA . ILE A 1 83 ? -5.170 6.435 4.753 1.00 81.31 83 ILE A CA 1
ATOM 672 C C . ILE A 1 83 ? -4.012 5.616 5.333 1.00 81.31 83 ILE A C 1
ATOM 674 O O . ILE A 1 83 ? -2.883 5.720 4.860 1.00 81.31 83 ILE A O 1
ATOM 678 N N . GLY A 1 84 ? -4.286 4.717 6.281 1.00 79.12 84 GLY A N 1
ATOM 679 C CA . GLY A 1 84 ? -3.274 3.815 6.832 1.00 79.12 84 GLY A CA 1
ATOM 680 C C . GLY A 1 84 ? -2.619 2.919 5.776 1.00 79.12 84 GLY A C 1
ATOM 681 O O . GLY A 1 84 ? -1.406 2.709 5.797 1.00 79.12 84 GLY A O 1
ATOM 682 N N . PHE A 1 85 ? -3.394 2.394 4.821 1.00 81.12 85 PHE A N 1
ATOM 683 C CA . PHE A 1 85 ? -2.835 1.627 3.706 1.00 81.12 85 PHE A CA 1
ATOM 684 C C . PHE A 1 85 ? -2.081 2.504 2.710 1.00 81.12 85 PHE A C 1
ATOM 686 O O . PHE A 1 85 ? -1.018 2.091 2.258 1.00 81.12 85 PHE A O 1
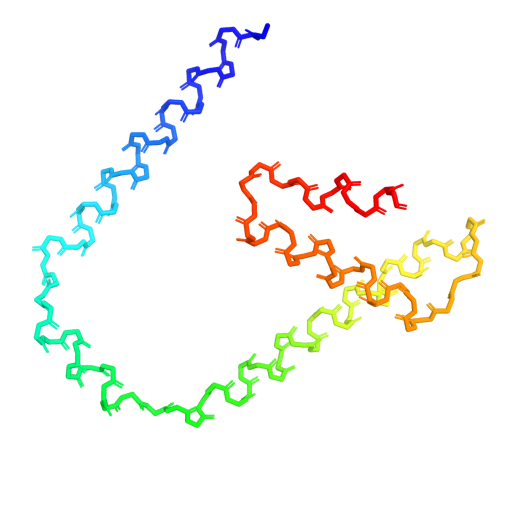ATOM 693 N N . MET A 1 86 ? -2.565 3.705 2.407 1.00 83.81 86 MET A N 1
ATOM 694 C CA . MET A 1 86 ? -1.869 4.663 1.550 1.00 83.81 86 MET A CA 1
ATOM 695 C C . MET A 1 86 ? -0.483 4.977 2.119 1.00 83.81 86 MET A C 1
ATOM 697 O O . MET A 1 86 ? 0.519 4.799 1.432 1.00 83.81 86 MET A O 1
ATOM 701 N N . VAL A 1 87 ? -0.410 5.335 3.403 1.00 81.38 87 VAL A N 1
ATOM 702 C CA . VAL A 1 87 ? 0.858 5.622 4.085 1.00 81.38 87 VAL A CA 1
ATOM 703 C C . VAL A 1 87 ? 1.774 4.399 4.088 1.00 81.38 87 VAL A C 1
ATOM 705 O O . VAL A 1 87 ? 2.966 4.547 3.867 1.00 81.38 87 VAL A O 1
ATOM 708 N N . ASN A 1 88 ? 1.242 3.187 4.262 1.00 81.62 88 ASN A N 1
ATOM 709 C CA . ASN A 1 88 ? 2.041 1.959 4.181 1.00 81.62 88 ASN A CA 1
ATOM 710 C C . ASN A 1 88 ? 2.587 1.639 2.782 1.00 81.62 88 ASN A C 1
ATOM 712 O O . ASN A 1 88 ? 3.565 0.904 2.687 1.00 81.62 88 ASN A O 1
ATOM 716 N N . ASN A 1 89 ? 1.947 2.123 1.715 1.00 81.50 89 ASN A N 1
ATOM 717 C CA . ASN A 1 89 ? 2.430 1.928 0.347 1.00 81.50 89 ASN A CA 1
ATOM 718 C C . ASN A 1 89 ? 3.441 3.007 -0.062 1.00 81.50 89 ASN A C 1
ATOM 720 O O . ASN A 1 8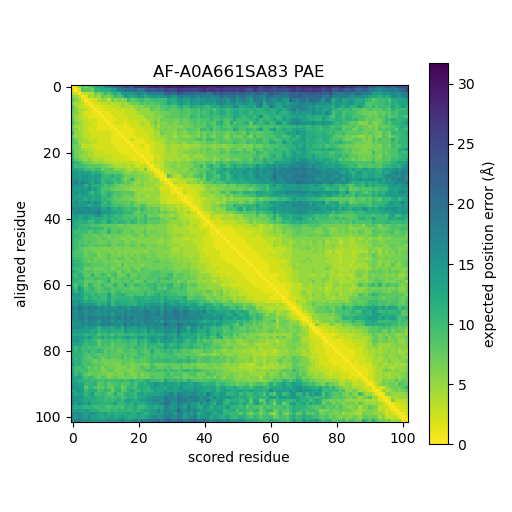9 ? 4.352 2.724 -0.832 1.00 81.50 89 ASN A O 1
ATOM 724 N N . VAL A 1 90 ? 3.286 4.231 0.451 1.00 82.56 90 VAL A N 1
ATOM 725 C CA . VAL A 1 90 ? 4.178 5.358 0.139 1.00 82.56 90 VAL A CA 1
ATOM 726 C C . VAL A 1 90 ? 5.413 5.361 1.038 1.00 82.56 90 VAL A C 1
ATOM 728 O O . VAL A 1 90 ? 6.520 5.614 0.569 1.00 82.56 90 VAL A O 1
ATOM 731 N N . LEU A 1 91 ? 5.237 5.090 2.333 1.00 81.62 91 LEU A N 1
ATOM 732 C CA . LEU A 1 91 ? 6.316 5.132 3.310 1.00 81.62 91 LEU A CA 1
ATOM 733 C C . LEU A 1 91 ? 6.864 3.730 3.611 1.00 81.62 91 LEU A C 1
ATOM 735 O O . LEU A 1 91 ? 6.097 2.786 3.826 1.00 81.62 91 LEU A O 1
ATOM 739 N N . PRO A 1 92 ? 8.197 3.589 3.714 1.00 70.06 92 PRO A N 1
ATOM 740 C CA . PRO A 1 92 ? 8.813 2.349 4.164 1.00 70.06 92 PRO A CA 1
ATOM 741 C C . PRO A 1 92 ? 8.483 2.066 5.642 1.00 70.06 92 PRO A C 1
ATOM 743 O O . PRO A 1 92 ? 8.012 2.930 6.376 1.00 70.06 92 PRO A O 1
ATOM 746 N N . LEU A 1 93 ? 8.770 0.840 6.099 1.00 73.88 93 LEU A N 1
ATOM 747 C CA . LEU A 1 93 ? 8.683 0.416 7.513 1.00 73.88 93 LEU A CA 1
ATOM 748 C C . LEU A 1 93 ? 7.272 0.326 8.125 1.00 73.88 93 LEU A C 1
ATOM 750 O O . LEU A 1 93 ? 7.144 0.297 9.345 1.00 73.88 93 LEU A O 1
ATOM 754 N N . ARG A 1 94 ? 6.217 0.212 7.312 1.00 69.12 94 ARG A N 1
ATOM 755 C CA . ARG A 1 94 ? 4.826 0.081 7.794 1.00 69.12 94 ARG A CA 1
ATOM 756 C C . ARG A 1 94 ? 4.374 1.223 8.724 1.00 69.12 94 ARG A C 1
ATOM 758 O O . ARG A 1 94 ? 3.566 1.027 9.630 1.00 69.12 94 ARG A O 1
ATOM 765 N N . ILE A 1 95 ? 4.866 2.439 8.480 1.00 78.19 95 ILE A N 1
ATOM 766 C CA . ILE A 1 95 ? 4.536 3.641 9.270 1.00 78.19 95 ILE A CA 1
ATOM 767 C C . ILE A 1 95 ? 3.027 3.944 9.274 1.00 78.19 95 ILE A C 1
ATOM 769 O O . ILE A 1 95 ? 2.513 4.553 10.210 1.00 78.19 95 ILE A O 1
ATOM 773 N N . GLY A 1 96 ? 2.275 3.463 8.286 1.00 67.81 96 GLY A N 1
ATOM 774 C CA . GLY A 1 96 ? 0.819 3.582 8.260 1.00 67.81 96 GLY A CA 1
ATOM 775 C C . GLY A 1 96 ? 0.106 2.857 9.407 1.00 67.81 96 GLY A C 1
ATOM 776 O O . GLY A 1 96 ? -1.065 3.128 9.653 1.00 67.81 96 GLY A O 1
ATOM 777 N N . GLU A 1 97 ? 0.778 1.969 10.147 1.00 72.69 97 GLU A N 1
ATOM 778 C CA . GLU A 1 97 ? 0.264 1.449 11.423 1.00 72.69 97 GLU A CA 1
ATOM 779 C C . GLU A 1 97 ? 0.230 2.523 12.516 1.00 72.69 97 GLU A C 1
ATOM 781 O O . GLU A 1 97 ? -0.745 2.582 13.260 1.00 72.69 97 GLU A O 1
ATOM 786 N N . VAL A 1 98 ? 1.223 3.417 12.552 1.00 74.25 98 VAL A N 1
ATOM 787 C CA . VAL A 1 98 ? 1.261 4.565 13.472 1.00 74.25 98 VAL A CA 1
ATOM 788 C C . VAL A 1 98 ? 0.191 5.580 13.091 1.00 74.25 98 VAL A C 1
ATOM 790 O O . VAL A 1 98 ? -0.538 6.052 13.953 1.00 74.25 98 VAL A O 1
ATOM 793 N N . VAL A 1 99 ? 0.029 5.859 11.794 1.00 71.88 99 VAL A N 1
ATOM 794 C CA . VAL A 1 99 ? -0.994 6.806 11.316 1.00 71.88 99 VAL A CA 1
ATOM 795 C C . VAL A 1 99 ? -2.418 6.321 11.594 1.00 71.88 99 VAL A C 1
ATOM 797 O O . VAL A 1 99 ? -3.302 7.142 11.755 1.00 71.88 99 VAL A O 1
ATOM 800 N N . ARG A 1 100 ? -2.668 5.008 11.703 1.00 67.19 100 ARG A N 1
ATOM 801 C CA . ARG A 1 100 ? -3.989 4.501 12.129 1.00 67.19 100 ARG A CA 1
ATOM 802 C C . ARG A 1 100 ? -4.268 4.663 13.621 1.00 67.19 100 ARG A C 1
ATOM 804 O O . ARG A 1 100 ? -5.417 4.496 14.019 1.00 67.19 100 ARG A O 1
ATOM 811 N N . ALA A 1 101 ? -3.238 4.881 14.434 1.00 68.69 101 ALA A N 1
ATOM 812 C CA . ALA A 1 101 ? -3.377 5.041 15.877 1.00 68.69 101 ALA A CA 1
ATOM 813 C C . ALA A 1 101 ? -3.673 6.494 16.294 1.00 68.69 101 ALA A C 1
ATOM 815 O O . ALA A 1 101 ? -4.110 6.704 17.424 1.00 68.69 101 ALA A O 1
ATOM 816 N N . TYR A 1 102 ? -3.438 7.457 15.397 1.00 62.09 102 TYR A N 1
ATOM 817 C CA . TYR A 1 102 ? -3.676 8.892 15.578 1.00 62.09 102 TYR A CA 1
ATOM 818 C C . TYR A 1 102 ? -4.882 9.352 14.757 1.00 62.09 102 TYR A C 1
ATOM 820 O O . TYR A 1 102 ? -5.604 10.245 15.251 1.00 62.09 102 TYR A O 1
#

pLDDT: mean 82.62, std 7.56, range [54.44, 95.12]

Sequence (102 aa):
MNRGIKLKALIGIIFSGFFLAFAIRNVSLGQLGNAMSHANYFFLIPAVLLTLLVYWFRAIRWRYMLIPIKPIQNSQLFTITMIGFMVNNVLPLRIGEVVRAY

Secondary structure (DSSP, 8-state):
--HHHHHHHHHHHHHHHHHHHHHHTT--HHHHHHHHHTS-GGGHHHHHHHHHHHHHHHHHHHHHHHTTT----HHHHHHHHHHHHHHHHHSGGGTHHHHTT-

Mean predicted aligned error: 8.78 Å

Radius of gyration: 19.68 Å; Cα contacts (8 Å, |Δi|>4): 39; chains: 1; bounding box: 43×19×49 Å

Solvent-accessible surface area (backbone atoms only — not comparable to full-atom values): 5871 Å² total; per-residue (Å²): 133,63,73,70,57,55,50,55,53,51,52,52,50,55,50,51,51,51,53,50,52,62,65,48,72,80,60,52,71,67,59,51,52,53,52,58,74,69,50,71,66,72,60,50,56,60,52,51,53,51,49,52,48,54,52,47,54,47,30,53,54,53,45,66,72,35,48,89,80,50,88,71,60,70,68,62,48,37,50,47,47,48,52,18,50,49,38,36,72,74,39,76,90,54,49,11,62,59,59,60,74,109

Foldseek 3Di:
DDPVVVVVVVVVVVVVVVVVCVVCVPDDPVVVVVCVVPDDCVVVVVVVVVVLVVLLVVLVVVQVVCVVPDNDDSVVSSVLSVQLVVCPVVDPPSCSVVSSVD